Protein AF-A0A5K0VNS0-F1 (afdb_monomer_lite)

Structure (mmCIF, N/CA/C/O backbone):
data_AF-A0A5K0VNS0-F1
#
_entry.id   AF-A0A5K0VNS0-F1
#
loop_
_atom_site.group_PDB
_atom_site.id
_atom_site.type_symbol
_atom_site.label_atom_id
_atom_site.label_alt_id
_atom_site.label_comp_id
_atom_site.label_asym_id
_atom_site.label_entity_id
_atom_site.label_seq_id
_atom_site.pdbx_PDB_ins_code
_atom_site.Cartn_x
_atom_site.Cartn_y
_atom_site.Cartn_z
_atom_site.occupancy
_atom_site.B_iso_or_equiv
_atom_site.auth_seq_id
_atom_site.auth_comp_id
_atom_site.auth_asym_id
_atom_site.auth_atom_id
_atom_site.pdbx_PDB_model_num
ATOM 1 N N . PHE A 1 1 ? -32.051 -5.906 -0.236 1.00 75.56 1 PHE A N 1
ATOM 2 C CA . PHE A 1 1 ? -31.065 -6.601 0.617 1.00 75.56 1 PHE A CA 1
ATOM 3 C C . PHE A 1 1 ? -31.598 -6.689 2.040 1.00 75.56 1 PHE A C 1
ATOM 5 O O . PHE A 1 1 ? -31.999 -5.667 2.578 1.00 75.56 1 PHE A O 1
ATOM 12 N N . LEU A 1 2 ? -31.642 -7.889 2.627 1.00 84.56 2 LEU A N 1
ATOM 13 C CA . LEU A 1 2 ? -31.989 -8.107 4.037 1.00 84.56 2 LEU A CA 1
ATOM 14 C C . LEU A 1 2 ? -30.769 -8.693 4.747 1.00 84.56 2 LEU A C 1
ATOM 16 O O . L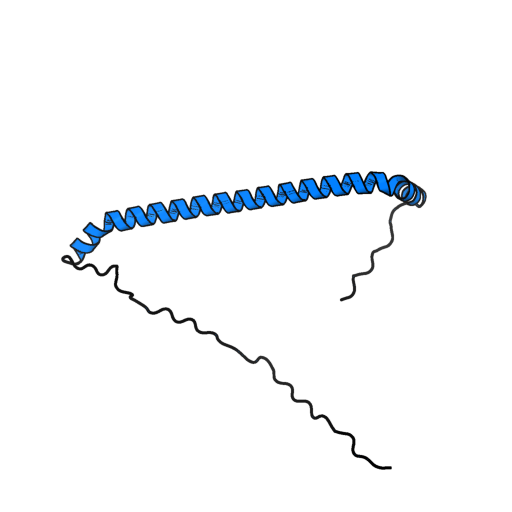EU A 1 2 ? -30.196 -9.678 4.279 1.00 84.56 2 LEU A O 1
ATOM 20 N N . TRP A 1 3 ? -30.362 -8.084 5.861 1.00 90.19 3 TRP A N 1
ATOM 21 C CA . TRP A 1 3 ? -29.306 -8.641 6.700 1.00 90.19 3 TRP A CA 1
ATOM 22 C C . TRP A 1 3 ? -29.769 -9.961 7.309 1.00 90.19 3 TRP A C 1
ATOM 24 O O . TRP A 1 3 ? -30.931 -10.114 7.690 1.00 90.19 3 TRP A O 1
ATOM 34 N N . ARG A 1 4 ? -28.844 -10.917 7.422 1.00 92.31 4 ARG A N 1
ATOM 35 C CA . ARG A 1 4 ? -29.124 -12.174 8.116 1.00 92.31 4 ARG A CA 1
ATOM 36 C C . ARG A 1 4 ? -29.447 -11.884 9.592 1.00 92.31 4 ARG A C 1
ATOM 38 O O . ARG A 1 4 ? -28.756 -11.061 10.198 1.00 92.31 4 ARG A O 1
ATOM 45 N N . PRO A 1 5 ? -30.467 -12.538 10.179 1.00 92.19 5 PRO A N 1
ATOM 46 C CA . PRO A 1 5 ? -30.812 -12.339 11.582 1.00 92.19 5 PRO A CA 1
ATOM 47 C C . PRO A 1 5 ? -29.648 -12.768 12.481 1.00 92.19 5 PRO A C 1
ATOM 49 O O . PRO A 1 5 ? -29.010 -13.795 12.235 1.00 92.19 5 PRO A O 1
ATOM 52 N N . ARG A 1 6 ? -29.357 -11.973 13.519 1.00 89.88 6 ARG A N 1
ATOM 53 C CA . ARG A 1 6 ? -28.300 -12.313 14.478 1.00 89.88 6 ARG A CA 1
ATOM 54 C C . ARG A 1 6 ? -28.780 -13.439 15.403 1.00 89.88 6 ARG A C 1
ATOM 56 O O . ARG A 1 6 ? -29.915 -13.369 15.875 1.00 89.88 6 ARG A O 1
ATOM 63 N N . PRO A 1 7 ? -27.939 -14.448 15.681 1.00 91.25 7 PRO A N 1
ATOM 64 C CA . PRO A 1 7 ? -28.256 -15.477 16.662 1.00 91.25 7 PRO A CA 1
ATOM 65 C C . PRO A 1 7 ? -28.395 -14.882 18.075 1.00 91.25 7 PRO A C 1
ATOM 67 O O . PRO A 1 7 ? -27.858 -13.801 18.341 1.00 91.25 7 PRO A O 1
ATOM 70 N N . PRO A 1 8 ? -29.112 -15.573 18.981 1.00 88.56 8 PRO A N 1
ATOM 71 C CA . PRO A 1 8 ? -29.289 -15.119 20.352 1.00 88.56 8 PRO A CA 1
ATOM 72 C C . PRO A 1 8 ? -27.953 -15.015 21.093 1.00 88.56 8 PRO A C 1
ATOM 74 O O . PRO A 1 8 ? -27.020 -15.788 20.862 1.00 88.56 8 PRO A O 1
ATOM 77 N N . SER A 1 9 ? -27.890 -14.034 21.990 1.00 85.50 9 SER A N 1
ATOM 78 C CA . SER A 1 9 ? -26.761 -13.800 22.884 1.00 85.50 9 SER A CA 1
ATOM 79 C C . SER A 1 9 ? -26.507 -15.027 23.766 1.00 85.50 9 SER A C 1
ATOM 81 O O . SER A 1 9 ? -27.435 -15.625 24.307 1.00 85.50 9 SER A O 1
ATOM 83 N N . LEU A 1 10 ? -25.233 -15.399 23.905 1.00 90.38 10 LEU A N 1
ATOM 84 C CA . LEU A 1 10 ? -24.782 -16.420 24.856 1.00 90.38 10 LEU A CA 1
ATOM 85 C C . LEU A 1 10 ? -24.450 -15.819 26.232 1.00 90.38 10 LEU A C 1
ATOM 87 O O . LEU A 1 10 ? -23.997 -16.540 27.121 1.00 90.38 10 LEU A O 1
ATOM 91 N N . LEU A 1 11 ? -24.595 -14.501 26.398 1.00 88.81 11 LEU A N 1
ATOM 92 C CA . LEU A 1 11 ? -24.203 -13.820 27.623 1.00 88.81 11 LEU A CA 1
ATOM 93 C C . LEU A 1 11 ? -25.277 -14.004 28.702 1.00 88.81 11 LEU A C 1
ATOM 95 O O . LEU A 1 11 ? -26.469 -13.900 28.417 1.00 88.81 11 LEU A O 1
ATOM 99 N N . PRO A 1 12 ? -24.874 -14.244 29.960 1.00 91.44 12 PRO A N 1
ATOM 100 C CA . PRO A 1 12 ? -25.808 -14.191 31.071 1.00 91.44 12 PRO A CA 1
ATOM 101 C C . PRO A 1 12 ? -26.322 -12.750 31.263 1.00 91.44 12 PRO A C 1
ATOM 103 O O . PRO A 1 12 ? -25.571 -11.798 31.025 1.00 91.44 12 PRO A O 1
ATOM 106 N N . PRO A 1 13 ? -27.562 -12.569 31.752 1.00 87.50 13 PRO A N 1
ATOM 107 C CA . PRO A 1 13 ? -28.216 -11.257 31.837 1.00 87.50 13 PRO A CA 1
ATOM 108 C C . PRO A 1 13 ? -27.424 -10.246 32.679 1.00 87.50 13 PRO A C 1
ATOM 110 O O . PRO A 1 13 ? -27.337 -9.071 32.335 1.00 87.50 13 PRO A O 1
ATOM 113 N N . GLU A 1 14 ? -26.741 -10.710 33.727 1.00 88.38 14 GLU A N 1
ATOM 114 C CA . GLU A 1 14 ? -25.876 -9.873 34.569 1.00 88.38 14 GLU A CA 1
ATOM 115 C C . GLU A 1 14 ? -24.738 -9.211 33.776 1.00 88.38 14 GLU A C 1
ATOM 117 O O . GLU A 1 14 ? -24.370 -8.059 34.026 1.00 88.38 14 GLU A O 1
ATOM 122 N N . LYS A 1 15 ? -24.181 -9.933 32.794 1.00 86.75 15 LYS A N 1
ATOM 123 C CA . LYS A 1 15 ? -23.106 -9.433 31.931 1.00 86.75 15 LYS A CA 1
ATOM 124 C C . LYS A 1 15 ? -23.632 -8.464 30.887 1.00 86.75 15 LYS A C 1
ATOM 126 O O . LYS A 1 15 ? -22.959 -7.480 30.598 1.00 86.75 15 LYS A O 1
ATOM 131 N N . GLU A 1 16 ? -24.833 -8.692 30.370 1.00 87.00 16 GLU A N 1
ATOM 132 C CA . GLU A 1 16 ? -25.488 -7.745 29.465 1.00 87.00 16 GLU A CA 1
ATOM 133 C C . GLU A 1 16 ? -25.754 -6.403 30.160 1.00 87.00 16 GLU A C 1
ATOM 135 O O . GLU A 1 16 ? -25.436 -5.349 29.610 1.00 87.00 16 GLU A O 1
ATOM 140 N N . GLU A 1 17 ? -26.228 -6.424 31.408 1.00 87.88 17 GLU A N 1
ATOM 141 C CA . GLU A 1 17 ? -26.433 -5.213 32.211 1.00 87.88 17 GLU A CA 1
ATOM 142 C C . GLU A 1 17 ? -25.120 -4.505 32.581 1.00 87.88 17 GLU A C 1
ATOM 144 O O . GLU A 1 17 ? -25.057 -3.273 32.639 1.00 87.88 17 GLU A O 1
ATOM 149 N N . GLU A 1 18 ? -24.051 -5.256 32.860 1.00 88.62 18 GLU A N 1
ATOM 150 C CA . GLU A 1 18 ? -22.712 -4.702 33.095 1.00 88.62 18 GLU A CA 1
ATOM 151 C C . GLU A 1 18 ? -22.168 -3.999 31.839 1.00 88.62 18 GLU A C 1
ATOM 153 O O . GLU A 1 18 ? -21.671 -2.870 31.921 1.00 88.62 18 GLU A O 1
ATOM 158 N N . ILE A 1 19 ? -22.315 -4.631 30.670 1.00 87.69 19 ILE A N 1
ATOM 159 C CA . ILE A 1 19 ? -21.904 -4.074 29.376 1.00 87.69 19 ILE A CA 1
ATOM 160 C C . ILE A 1 19 ? -22.735 -2.835 29.041 1.00 87.69 19 ILE A C 1
ATOM 162 O O . ILE A 1 19 ? -22.164 -1.815 28.656 1.00 87.69 19 ILE A O 1
ATOM 166 N N . ALA A 1 20 ? -24.053 -2.872 29.248 1.00 87.81 20 ALA A N 1
ATOM 167 C CA . ALA A 1 20 ? -24.935 -1.733 29.006 1.00 87.81 20 ALA A CA 1
ATOM 16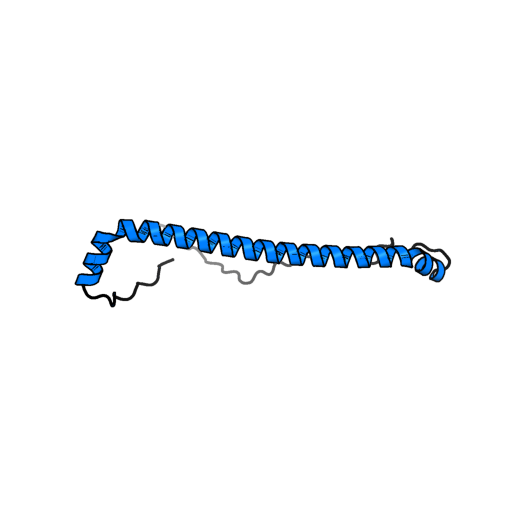8 C C . ALA A 1 20 ? -24.563 -0.522 29.878 1.00 87.81 20 ALA A C 1
ATOM 170 O O . ALA A 1 20 ? -24.497 0.606 29.385 1.00 87.81 20 ALA A O 1
ATOM 171 N N . ARG A 1 21 ? -24.243 -0.749 31.161 1.00 90.56 21 ARG A N 1
ATOM 172 C CA . ARG A 1 21 ? -23.815 0.313 32.090 1.00 90.56 21 ARG A CA 1
ATOM 173 C C . ARG A 1 21 ? -22.471 0.932 31.708 1.00 90.56 21 ARG A C 1
ATOM 175 O O . ARG A 1 21 ? -22.298 2.143 31.825 1.00 90.56 21 ARG A O 1
ATOM 182 N N . ASN A 1 22 ? -21.533 0.122 31.221 1.00 88.88 22 ASN A N 1
ATOM 183 C CA . ASN A 1 22 ? -20.177 0.556 30.878 1.00 88.88 22 ASN A CA 1
ATOM 184 C C . ASN A 1 22 ? -19.969 0.829 29.378 1.00 88.88 22 ASN A C 1
ATOM 186 O O . ASN A 1 22 ? -18.841 1.091 28.951 1.00 88.88 22 ASN A O 1
ATOM 190 N N . LEU A 1 23 ? -21.038 0.831 28.575 1.00 90.31 23 LEU A N 1
ATOM 191 C CA . LEU A 1 23 ? -20.971 0.875 27.112 1.00 90.31 23 LEU A CA 1
ATOM 192 C C . LEU A 1 23 ? -20.154 2.061 26.588 1.00 90.31 23 LEU A C 1
ATOM 194 O O . LEU A 1 23 ? -19.343 1.903 25.684 1.00 90.31 23 LEU A O 1
ATOM 198 N N . LYS A 1 24 ? -20.290 3.243 27.203 1.00 88.56 24 LYS A N 1
ATOM 199 C CA . LYS A 1 24 ? -19.540 4.451 26.807 1.00 88.56 24 LYS A CA 1
ATOM 200 C C . LYS A 1 24 ? -18.025 4.307 26.981 1.00 88.56 24 LYS A C 1
ATOM 202 O O . LYS A 1 24 ? -17.269 4.911 26.226 1.00 88.56 24 LYS A O 1
ATOM 207 N N . LYS A 1 25 ? -17.579 3.533 27.975 1.00 89.62 25 LYS A N 1
ATOM 208 C CA . LYS A 1 25 ? -16.156 3.269 28.225 1.00 89.62 25 LYS A CA 1
ATOM 209 C C . LYS A 1 25 ? -15.607 2.284 27.196 1.00 89.62 25 LYS A C 1
ATOM 211 O O . LYS A 1 25 ? -14.531 2.515 26.657 1.00 89.62 25 LYS A O 1
ATOM 216 N N . TYR A 1 26 ? -16.359 1.221 26.916 1.00 89.62 26 TYR A N 1
ATOM 217 C CA . TYR A 1 26 ? -15.980 0.218 25.924 1.00 89.62 26 TYR A CA 1
ATOM 218 C C . TYR A 1 26 ? -16.002 0.776 24.502 1.00 89.62 26 TYR A C 1
ATOM 220 O O . TYR A 1 26 ? -15.040 0.576 23.777 1.00 89.62 26 TYR A O 1
ATOM 228 N N . SER A 1 27 ? -17.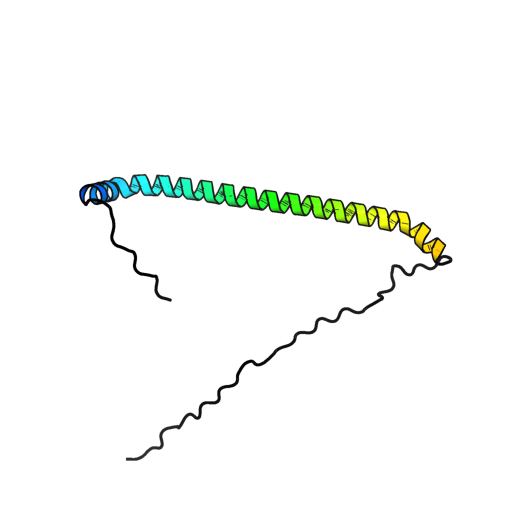029 1.552 24.146 1.00 90.69 27 SER A N 1
ATOM 229 C CA . SER A 1 27 ? -17.160 2.187 22.830 1.00 90.69 27 SER A CA 1
ATOM 230 C C . SER A 1 27 ? -15.922 3.002 22.479 1.00 90.69 27 SER A C 1
ATOM 232 O O . SER A 1 27 ? -15.300 2.738 21.464 1.00 90.69 27 SER A O 1
ATOM 234 N N . LYS A 1 28 ? -15.503 3.930 23.351 1.00 92.06 28 LYS A N 1
ATOM 235 C CA . LYS A 1 28 ? -14.324 4.768 23.081 1.00 92.06 28 LYS A CA 1
ATOM 236 C C . LYS A 1 28 ? -13.027 3.970 22.994 1.00 92.06 28 LYS A C 1
ATOM 238 O O . LYS A 1 28 ? -12.150 4.332 22.224 1.00 92.06 28 LYS A O 1
ATOM 243 N N . LYS A 1 29 ? -12.890 2.925 23.816 1.00 93.69 29 LYS A N 1
ATOM 244 C CA . LYS A 1 29 ? -11.700 2.073 23.814 1.00 93.69 29 LYS A CA 1
ATOM 245 C C . LYS A 1 29 ? -11.589 1.306 22.495 1.00 93.69 29 LYS A C 1
ATOM 247 O O . LYS A 1 29 ? -10.554 1.380 21.850 1.00 93.69 29 LYS A O 1
ATOM 252 N N . TYR A 1 30 ? -12.649 0.598 22.112 1.00 93.44 30 TYR A N 1
ATOM 253 C CA . TYR A 1 30 ? -12.635 -0.235 20.913 1.00 93.44 30 TYR A CA 1
ATOM 254 C C . TYR A 1 30 ? -12.630 0.589 19.631 1.00 93.44 30 TYR A C 1
ATOM 256 O O . TYR A 1 30 ? -11.970 0.208 18.684 1.00 93.44 30 TYR A O 1
ATOM 264 N N . GLU A 1 31 ? -13.281 1.751 19.613 1.00 93.69 31 GLU A N 1
ATOM 265 C CA . GLU A 1 31 ? -13.238 2.642 18.451 1.00 93.69 31 GLU A CA 1
ATOM 266 C C . GLU A 1 31 ? -11.829 3.204 18.209 1.00 93.69 31 GLU A C 1
ATOM 268 O O . GLU A 1 31 ? -11.406 3.298 17.062 1.00 93.69 31 GLU A O 1
ATOM 273 N N . ALA A 1 32 ? -11.077 3.514 19.272 1.00 93.19 32 ALA A N 1
ATOM 274 C CA . ALA A 1 32 ? -9.673 3.901 19.149 1.00 93.19 32 ALA A CA 1
ATOM 275 C C . ALA A 1 32 ? -8.792 2.724 18.692 1.00 93.19 32 ALA A C 1
ATOM 277 O O . ALA A 1 32 ? -8.015 2.880 17.757 1.00 93.19 32 ALA A O 1
ATOM 278 N N . GLU A 1 33 ? -8.953 1.538 19.294 1.00 93.44 33 GLU A N 1
ATOM 279 C CA . GLU A 1 33 ? -8.213 0.331 18.888 1.00 93.44 33 GLU A CA 1
ATOM 280 C C . GLU A 1 33 ? -8.491 -0.043 17.420 1.00 93.44 33 GLU A C 1
ATOM 282 O O . GLU A 1 33 ? -7.557 -0.334 16.675 1.00 93.44 33 GLU A O 1
ATOM 287 N N . ASP A 1 34 ? -9.748 0.024 16.974 1.00 94.75 34 ASP A N 1
ATOM 288 C CA . ASP A 1 34 ? -10.139 -0.256 15.589 1.00 94.75 34 ASP A CA 1
ATOM 289 C C . ASP A 1 34 ? -9.554 0.776 14.614 1.00 94.75 34 ASP A C 1
ATOM 291 O O . ASP A 1 34 ? -9.081 0.408 13.535 1.00 94.75 34 ASP A O 1
ATOM 295 N N . GLN A 1 35 ? -9.555 2.063 14.983 1.00 93.56 35 GLN A N 1
ATOM 296 C CA . GLN A 1 35 ? -8.928 3.114 14.177 1.00 93.56 35 GLN A CA 1
ATOM 297 C C . GLN A 1 35 ? -7.421 2.890 14.046 1.00 93.56 35 GLN A C 1
ATOM 299 O O . GLN A 1 35 ? -6.905 2.916 12.929 1.00 93.56 35 GLN A O 1
ATOM 304 N N . ASP A 1 36 ? -6.733 2.607 15.151 1.00 93.00 36 ASP A N 1
ATOM 305 C CA . ASP A 1 36 ? -5.291 2.360 15.163 1.00 93.00 36 ASP A CA 1
ATOM 306 C C . ASP A 1 36 ? -4.931 1.133 14.310 1.00 93.00 36 ASP A C 1
ATOM 308 O O . ASP A 1 36 ? -4.020 1.189 13.481 1.00 93.00 36 ASP A O 1
ATOM 312 N N . VAL A 1 37 ? -5.685 0.036 14.447 1.00 92.25 37 VAL A N 1
ATOM 313 C CA . VAL A 1 37 ? -5.490 -1.185 13.651 1.00 92.25 37 VAL A CA 1
ATOM 314 C C . VAL A 1 37 ? -5.750 -0.924 12.168 1.00 92.25 37 VAL A C 1
ATOM 316 O O . VAL A 1 37 ? -4.964 -1.353 11.322 1.00 92.25 37 VAL A O 1
ATOM 319 N N . SER A 1 38 ? -6.818 -0.196 11.833 1.00 91.38 38 SER A N 1
ATOM 320 C CA . SER A 1 38 ? -7.136 0.150 10.445 1.00 91.38 38 SER A CA 1
ATOM 321 C C . SER A 1 38 ? -6.060 1.030 9.809 1.00 91.38 38 SER A C 1
ATOM 323 O O . SER A 1 38 ? -5.732 0.835 8.635 1.00 91.38 38 SER A O 1
ATOM 325 N N . LEU A 1 39 ? -5.526 2.003 10.550 1.00 90.75 39 LEU A N 1
ATOM 326 C CA . LEU A 1 39 ? -4.448 2.869 10.076 1.00 90.75 39 LEU A CA 1
ATOM 327 C C . LEU A 1 39 ? -3.172 2.059 9.849 1.00 90.75 39 LEU A C 1
ATOM 329 O O . LEU A 1 39 ? -2.604 2.131 8.761 1.00 90.75 39 LEU A O 1
ATOM 333 N N . LEU A 1 40 ? -2.790 1.217 10.810 1.00 90.50 40 LEU A N 1
ATOM 334 C CA . LEU A 1 40 ? -1.603 0.370 10.720 1.00 90.50 40 LEU A CA 1
ATOM 335 C C . LEU A 1 40 ? -1.669 -0.601 9.529 1.00 90.50 40 LEU A C 1
ATOM 337 O O . LEU A 1 40 ? -0.704 -0.722 8.777 1.00 90.50 40 LEU A O 1
ATOM 341 N N . LEU A 1 41 ? -2.812 -1.262 9.320 1.00 87.50 41 LEU A N 1
ATOM 342 C CA . LEU A 1 41 ? -3.034 -2.144 8.166 1.00 87.50 41 LEU A CA 1
ATOM 343 C C . LEU A 1 41 ? -2.920 -1.374 6.846 1.00 87.50 41 LEU A C 1
ATOM 345 O O . LEU A 1 41 ? -2.216 -1.799 5.930 1.00 87.50 41 LEU A O 1
ATOM 349 N N . SER A 1 42 ? -3.565 -0.208 6.766 1.00 88.88 42 SER A N 1
ATOM 350 C CA . SER A 1 42 ? -3.498 0.653 5.585 1.00 88.88 42 SER A CA 1
ATOM 351 C C . SER A 1 42 ? -2.069 1.118 5.293 1.00 88.88 42 SER A C 1
ATOM 353 O O . SER A 1 42 ? -1.668 1.180 4.130 1.00 88.88 42 SER A O 1
ATOM 355 N N . GLU A 1 43 ? -1.305 1.489 6.317 1.00 91.12 43 GLU A N 1
ATOM 356 C CA . GLU A 1 43 ? 0.085 1.923 6.176 1.00 91.12 43 GLU A CA 1
ATOM 357 C C . GLU A 1 43 ? 0.985 0.785 5.703 1.00 91.12 43 GLU A C 1
ATOM 359 O O . GLU A 1 43 ? 1.695 0.960 4.714 1.00 91.12 43 GLU A O 1
ATOM 364 N N . GLN A 1 44 ? 0.885 -0.399 6.311 1.00 92.06 44 GLN A N 1
ATOM 365 C CA . GLN A 1 44 ? 1.655 -1.572 5.893 1.00 92.06 44 GLN A CA 1
ATOM 366 C C . GLN A 1 44 ? 1.361 -1.969 4.442 1.00 92.06 44 GLN A C 1
ATOM 368 O O . GLN A 1 44 ? 2.279 -2.260 3.677 1.00 92.06 44 GLN A O 1
ATOM 373 N N . ASP A 1 45 ? 0.094 -1.955 4.029 1.00 91.62 45 ASP A N 1
ATOM 374 C CA . ASP A 1 45 ? -0.281 -2.294 2.654 1.00 91.62 45 ASP A CA 1
ATOM 375 C C . ASP A 1 45 ? 0.125 -1.211 1.648 1.00 91.62 45 ASP A C 1
ATOM 377 O O . ASP A 1 45 ? 0.437 -1.506 0.490 1.00 91.62 45 ASP A O 1
ATOM 381 N N . ARG A 1 46 ? 0.131 0.063 2.052 1.00 92.00 46 ARG A N 1
ATOM 382 C CA . ARG A 1 46 ? 0.702 1.145 1.236 1.00 92.00 46 ARG A CA 1
ATOM 383 C C . ARG A 1 46 ? 2.206 0.989 1.089 1.00 92.00 46 ARG A C 1
ATOM 385 O O . ARG A 1 46 ? 2.705 1.118 -0.022 1.00 92.00 46 ARG A O 1
ATOM 392 N N . GLU A 1 47 ? 2.910 0.684 2.170 1.00 94.00 47 GLU A N 1
ATOM 393 C CA . GLU A 1 47 ? 4.356 0.508 2.146 1.00 94.00 47 GLU A CA 1
ATOM 394 C C . GLU A 1 47 ? 4.762 -0.693 1.290 1.00 94.00 47 GLU A C 1
ATOM 396 O O . GLU A 1 47 ? 5.624 -0.551 0.428 1.00 94.00 47 GLU A O 1
ATOM 401 N N . LYS A 1 48 ? 4.076 -1.836 1.421 1.00 94.75 48 LYS A N 1
ATOM 402 C CA . LYS A 1 48 ? 4.290 -3.001 0.546 1.00 94.75 48 LYS A CA 1
ATOM 403 C C . LYS A 1 48 ? 4.089 -2.661 -0.929 1.00 94.75 48 LYS A C 1
ATOM 405 O O . LYS A 1 48 ? 4.910 -3.041 -1.756 1.00 94.75 48 LYS A O 1
ATOM 410 N N . ARG A 1 49 ? 3.014 -1.935 -1.263 1.00 94.31 49 ARG A N 1
ATOM 411 C CA . ARG A 1 49 ? 2.759 -1.498 -2.646 1.00 94.31 49 ARG A CA 1
ATOM 412 C C . ARG A 1 49 ? 3.830 -0.541 -3.152 1.00 94.31 49 ARG A C 1
ATOM 414 O O . ARG A 1 49 ? 4.257 -0.686 -4.289 1.00 94.31 49 ARG A O 1
ATOM 421 N N . ARG A 1 50 ? 4.280 0.393 -2.311 1.00 95.31 50 ARG A N 1
ATOM 422 C CA . ARG A 1 50 ? 5.368 1.317 -2.642 1.00 95.31 50 ARG A CA 1
ATOM 423 C C . ARG A 1 50 ? 6.664 0.561 -2.929 1.00 95.31 50 ARG A C 1
ATOM 425 O O . ARG A 1 50 ? 7.272 0.815 -3.954 1.00 95.31 50 ARG A O 1
ATOM 432 N N . LEU A 1 51 ? 7.049 -0.383 -2.070 1.00 95.94 51 LEU A N 1
ATOM 433 C CA . LEU A 1 51 ? 8.262 -1.185 -2.260 1.00 95.94 51 LEU A CA 1
ATOM 434 C C . LEU A 1 51 ? 8.203 -2.013 -3.545 1.00 95.94 51 LEU A C 1
ATOM 436 O O . LEU A 1 51 ? 9.163 -2.017 -4.304 1.00 95.94 51 LEU A O 1
ATOM 440 N N . LEU A 1 52 ? 7.065 -2.659 -3.818 1.00 96.56 52 LEU A N 1
ATOM 441 C CA . LEU A 1 52 ? 6.870 -3.420 -5.053 1.00 96.56 52 LEU A CA 1
ATOM 442 C C . LEU A 1 52 ? 6.970 -2.522 -6.294 1.00 96.56 52 LEU A C 1
ATOM 444 O O . LEU A 1 52 ? 7.552 -2.916 -7.300 1.00 96.56 52 LEU A O 1
ATOM 448 N N . GLN A 1 53 ? 6.409 -1.313 -6.219 1.00 95.88 53 GLN A N 1
ATOM 449 C CA . GLN A 1 53 ? 6.497 -0.337 -7.298 1.00 95.88 53 GLN A CA 1
ATOM 450 C C . GLN A 1 53 ? 7.935 0.162 -7.496 1.00 95.88 53 GLN A C 1
ATOM 452 O O . GLN A 1 53 ? 8.403 0.199 -8.625 1.00 95.88 53 GLN A O 1
ATOM 457 N N . GLU A 1 54 ? 8.653 0.487 -6.420 1.00 96.81 54 GLU A N 1
ATOM 458 C CA . GLU A 1 54 ? 10.058 0.915 -6.475 1.00 96.81 54 GLU A CA 1
ATOM 459 C C . GLU A 1 54 ? 10.968 -0.188 -7.049 1.00 96.81 54 GLU A C 1
ATOM 461 O O . GLU A 1 54 ? 11.846 0.098 -7.863 1.00 96.81 54 GLU A O 1
ATOM 466 N N . GLU A 1 55 ? 10.744 -1.450 -6.670 1.00 96.88 55 GLU A N 1
ATOM 467 C CA . GLU A 1 55 ? 11.463 -2.609 -7.213 1.00 96.88 55 GLU A CA 1
ATOM 468 C C . GLU A 1 55 ? 11.187 -2.792 -8.710 1.00 96.88 55 GLU A C 1
ATOM 470 O O . GLU A 1 55 ? 12.122 -2.945 -9.500 1.00 96.88 55 GLU A O 1
ATOM 475 N N . TRP A 1 56 ? 9.916 -2.720 -9.112 1.00 96.50 56 TRP A N 1
ATOM 476 C CA . TRP A 1 56 ? 9.520 -2.793 -10.514 1.00 96.50 56 TRP A CA 1
ATOM 477 C C . TRP A 1 56 ? 10.128 -1.657 -11.340 1.00 96.50 56 TRP A C 1
ATOM 479 O O . TRP A 1 56 ? 10.723 -1.906 -12.387 1.00 96.50 56 TRP A O 1
ATOM 489 N N . ASP A 1 57 ? 10.032 -0.418 -10.859 1.00 96.19 57 ASP A N 1
ATOM 490 C CA . ASP A 1 57 ? 10.577 0.755 -11.541 1.00 96.19 57 ASP A CA 1
ATOM 491 C C . ASP A 1 57 ? 12.106 0.659 -11.670 1.00 96.19 57 ASP A C 1
ATOM 493 O O . ASP A 1 57 ? 12.665 0.997 -12.717 1.00 96.19 57 ASP A O 1
ATOM 497 N N . GLY A 1 58 ? 12.786 0.144 -10.639 1.00 96.69 58 GLY A N 1
ATOM 498 C CA . GLY A 1 58 ? 14.217 -0.151 -10.671 1.00 96.69 58 GLY A CA 1
ATOM 499 C C . GLY A 1 58 ? 14.576 -1.203 -11.721 1.00 96.69 58 GLY A C 1
ATOM 500 O O . GLY A 1 58 ? 15.469 -0.975 -12.537 1.00 96.69 58 GLY A O 1
ATOM 501 N N . TRP A 1 59 ? 13.840 -2.314 -11.755 1.00 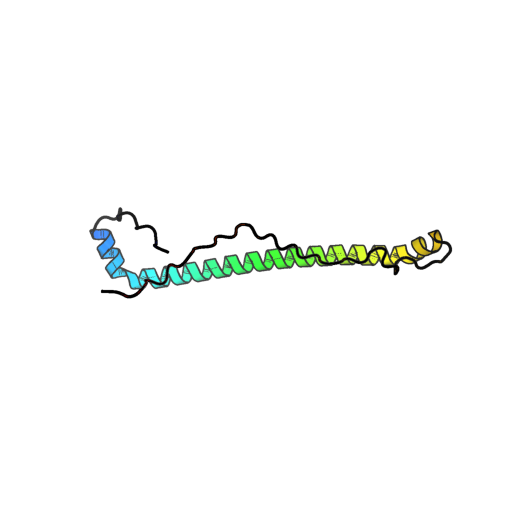96.88 59 TRP A N 1
ATOM 502 C CA . TRP A 1 59 ? 14.026 -3.382 -12.737 1.00 96.88 59 TRP A CA 1
ATOM 503 C C . TRP A 1 59 ? 13.794 -2.889 -14.172 1.00 96.88 59 TRP A C 1
ATOM 505 O O . TRP A 1 59 ? 14.632 -3.103 -15.047 1.00 96.88 59 TRP A O 1
ATOM 515 N N . VAL A 1 60 ? 12.704 -2.155 -14.415 1.00 96.06 60 VAL A N 1
ATOM 516 C CA . VAL A 1 60 ? 12.406 -1.554 -15.726 1.00 96.06 60 VAL A CA 1
ATOM 517 C C . VAL A 1 60 ? 13.506 -0.582 -16.143 1.00 96.06 60 VAL A C 1
ATOM 519 O O . VAL A 1 60 ? 13.887 -0.553 -17.314 1.00 96.06 60 VAL A O 1
ATOM 522 N N . LYS A 1 61 ? 14.024 0.222 -15.210 1.00 96.50 61 LYS A N 1
ATOM 523 C CA . LYS A 1 61 ? 15.110 1.159 -15.496 1.00 96.50 61 LYS A CA 1
ATOM 524 C C . LYS A 1 61 ? 16.389 0.431 -15.906 1.00 96.50 61 LYS A C 1
ATOM 526 O O . LYS A 1 61 ? 16.975 0.815 -16.912 1.00 96.50 61 LYS A O 1
ATOM 531 N N . GLU A 1 62 ? 16.787 -0.612 -15.179 1.00 95.88 62 GLU A N 1
ATOM 532 C CA . GLU A 1 62 ? 17.977 -1.409 -15.510 1.00 95.88 62 GLU A CA 1
ATOM 533 C C . GLU A 1 62 ? 17.855 -2.041 -16.904 1.00 95.88 62 GLU A C 1
ATOM 535 O O . GLU A 1 62 ? 18.788 -1.994 -17.704 1.00 95.88 62 GLU A O 1
ATOM 540 N N . TRP A 1 63 ? 16.680 -2.585 -17.234 1.00 94.69 63 TRP A N 1
ATOM 541 C CA . TRP A 1 63 ? 16.426 -3.136 -18.565 1.00 94.69 63 TRP A CA 1
ATOM 542 C C . TRP A 1 63 ? 16.481 -2.086 -19.667 1.00 94.69 63 TRP A C 1
ATOM 544 O O . TRP A 1 63 ? 17.052 -2.352 -20.722 1.00 94.69 63 TRP A O 1
ATOM 554 N N . LYS A 1 64 ? 15.919 -0.896 -19.433 1.00 93.25 64 LYS A N 1
ATOM 555 C CA . LYS A 1 64 ? 15.995 0.216 -20.389 1.00 93.25 64 LYS A CA 1
ATOM 556 C C . LYS A 1 64 ? 17.431 0.678 -20.609 1.00 93.25 64 LYS A C 1
ATOM 558 O O . LYS A 1 64 ? 17.808 0.919 -21.748 1.00 93.25 64 LYS A O 1
ATOM 563 N N . GLU A 1 65 ? 18.219 0.780 -19.542 1.00 94.56 65 GLU A N 1
ATOM 564 C CA . GLU A 1 65 ? 19.634 1.151 -19.618 1.00 94.56 65 GLU A CA 1
ATOM 565 C C . GLU A 1 65 ? 20.421 0.120 -20.432 1.00 94.56 65 GLU A C 1
ATOM 567 O O . GLU A 1 65 ? 21.034 0.484 -21.430 1.00 94.56 65 GLU A O 1
ATOM 572 N N . ARG A 1 66 ? 20.282 -1.174 -20.113 1.00 91.25 66 ARG A N 1
ATOM 573 C CA . ARG A 1 66 ? 20.907 -2.262 -20.882 1.00 91.25 66 ARG A CA 1
ATOM 574 C C . ARG A 1 66 ? 20.484 -2.256 -22.355 1.00 91.25 66 ARG A C 1
ATOM 576 O O . ARG A 1 66 ? 21.314 -2.427 -23.239 1.00 91.25 66 ARG A O 1
ATOM 583 N N . HIS A 1 67 ? 19.199 -2.046 -22.633 1.00 89.62 67 HIS A N 1
ATOM 584 C CA . HIS A 1 67 ? 18.674 -1.996 -23.999 1.00 89.62 67 HIS A CA 1
ATOM 585 C C . HIS A 1 67 ? 19.244 -0.818 -24.808 1.00 89.62 67 HIS A C 1
ATOM 587 O O . HIS A 1 67 ? 19.520 -0.965 -26.002 1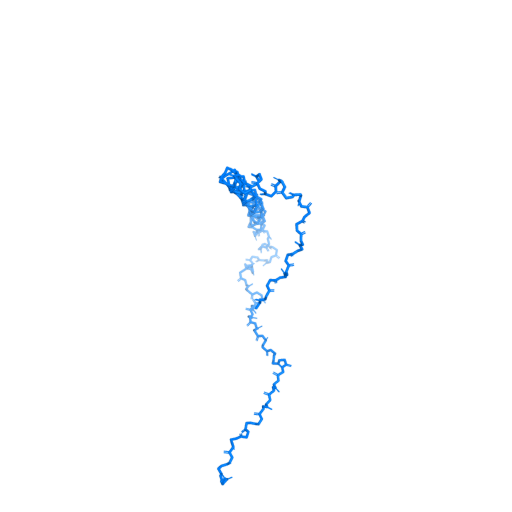.00 89.62 67 HIS A O 1
ATOM 593 N N . GLU A 1 68 ? 19.428 0.341 -24.169 1.00 89.69 68 GLU A N 1
ATOM 594 C CA . GLU A 1 68 ? 20.048 1.515 -24.791 1.00 89.69 68 GLU A CA 1
ATOM 595 C C . GLU A 1 68 ? 21.557 1.312 -24.997 1.00 89.69 68 GLU A C 1
ATOM 597 O O . GLU A 1 68 ? 22.076 1.644 -26.059 1.00 89.69 68 GLU A O 1
ATOM 602 N N . GLU A 1 69 ? 22.260 0.704 -24.038 1.00 91.31 69 GLU A N 1
ATOM 603 C CA . GLU A 1 69 ? 23.676 0.335 -24.184 1.00 91.31 69 GLU A CA 1
ATOM 604 C C . GLU A 1 69 ? 23.892 -0.630 -25.361 1.00 91.31 69 GLU A C 1
ATOM 606 O O . GLU A 1 69 ? 24.797 -0.446 -26.178 1.00 91.31 69 GLU A O 1
ATOM 611 N N . GLU A 1 70 ? 23.025 -1.635 -25.493 1.00 88.44 70 GLU A N 1
ATOM 612 C CA . GLU A 1 70 ? 23.075 -2.617 -26.578 1.00 88.44 70 GLU A CA 1
ATOM 613 C C . GLU A 1 70 ? 22.557 -2.070 -27.918 1.00 88.44 70 GLU A C 1
ATOM 615 O O . GLU A 1 70 ? 22.700 -2.734 -28.946 1.00 88.44 70 GLU A O 1
ATOM 620 N N . LYS A 1 71 ? 21.969 -0.868 -27.955 1.00 87.31 71 LYS A N 1
ATOM 621 C CA . LYS A 1 71 ? 21.388 -0.273 -29.170 1.00 87.31 71 LYS A CA 1
ATOM 622 C C . LYS A 1 71 ? 22.402 -0.147 -30.301 1.00 87.31 71 LYS A C 1
ATOM 624 O O . LYS A 1 71 ? 22.109 -0.542 -31.424 1.00 87.31 71 LYS A O 1
ATOM 629 N N . VAL A 1 72 ? 23.604 0.350 -30.001 1.00 85.31 72 VAL A N 1
ATOM 630 C CA . VAL A 1 72 ? 24.665 0.534 -31.008 1.00 85.31 72 VAL A CA 1
ATOM 631 C C . VAL A 1 72 ? 25.082 -0.812 -31.596 1.00 85.31 72 VAL A C 1
ATOM 633 O O . VAL A 1 72 ? 25.141 -0.964 -32.811 1.00 85.31 72 VAL A O 1
ATOM 636 N N . TYR A 1 73 ? 25.275 -1.819 -30.744 1.00 86.88 73 TYR A N 1
ATOM 637 C CA . TYR A 1 73 ? 25.609 -3.172 -31.183 1.00 86.88 73 TYR A CA 1
ATOM 638 C C . TYR A 1 73 ? 24.488 -3.801 -32.029 1.00 86.88 73 TYR A C 1
ATOM 640 O O . TYR A 1 73 ? 24.749 -4.416 -33.062 1.00 86.88 73 TYR A O 1
ATOM 648 N N . ARG A 1 74 ? 23.219 -3.613 -31.645 1.00 85.06 74 ARG A N 1
ATOM 649 C CA . ARG A 1 74 ? 22.065 -4.097 -32.422 1.00 85.06 74 ARG A CA 1
ATOM 650 C C . ARG A 1 74 ? 21.936 -3.399 -33.775 1.00 85.06 74 ARG A C 1
ATOM 652 O O . ARG A 1 74 ? 21.596 -4.058 -34.755 1.00 85.06 74 ARG A O 1
ATOM 659 N N . GLN A 1 75 ? 22.246 -2.107 -33.839 1.00 85.88 75 GLN A N 1
ATOM 660 C CA . GLN A 1 75 ? 22.277 -1.341 -35.081 1.00 85.88 75 GLN A CA 1
ATOM 661 C C . GLN A 1 75 ? 23.414 -1.812 -36.005 1.00 85.88 75 GLN A C 1
ATOM 663 O O . GLN A 1 75 ? 23.203 -1.970 -37.205 1.00 85.88 75 GLN A O 1
ATOM 668 N N . GLU A 1 76 ? 24.599 -2.105 -35.460 1.00 87.12 76 GLU A N 1
ATOM 669 C CA . GLU A 1 76 ? 25.721 -2.682 -36.218 1.00 87.12 76 GLU A CA 1
ATOM 670 C C . GLU A 1 76 ? 25.381 -4.058 -36.810 1.00 87.12 76 GLU A C 1
ATOM 672 O O . GLU A 1 76 ? 25.739 -4.340 -37.951 1.00 87.12 76 GLU A O 1
ATOM 677 N N . LEU A 1 77 ? 24.639 -4.898 -36.078 1.00 86.94 77 LEU A N 1
ATOM 678 C CA . LEU A 1 77 ? 24.162 -6.195 -36.576 1.00 86.94 77 LEU A CA 1
ATOM 679 C C . LEU A 1 77 ? 23.142 -6.082 -37.724 1.00 86.94 77 LEU A C 1
ATOM 681 O O . LEU A 1 77 ? 22.896 -7.078 -38.405 1.00 86.94 77 LEU A O 1
ATOM 685 N N . ARG A 1 78 ? 22.551 -4.901 -37.937 1.00 85.19 78 ARG A N 1
ATOM 686 C CA . ARG A 1 78 ? 21.607 -4.600 -39.027 1.00 85.19 78 ARG A CA 1
ATOM 687 C C . ARG A 1 78 ? 22.204 -3.635 -40.055 1.00 85.19 78 ARG A C 1
ATOM 689 O O . ARG A 1 78 ? 21.497 -2.789 -40.594 1.00 85.19 78 ARG A O 1
ATOM 696 N N . ASP A 1 79 ? 23.514 -3.713 -40.286 1.00 83.56 79 ASP A N 1
ATOM 697 C CA . ASP A 1 79 ? 24.232 -2.891 -41.272 1.00 83.56 79 ASP A CA 1
ATOM 698 C C . ASP A 1 79 ? 24.046 -1.365 -41.082 1.00 83.56 79 ASP A C 1
ATOM 700 O O . ASP A 1 79 ? 24.197 -0.581 -42.022 1.00 83.56 79 ASP A O 1
ATOM 704 N N . GLY A 1 80 ? 23.747 -0.916 -39.856 1.00 79.25 80 GLY A N 1
ATOM 705 C CA . GLY A 1 80 ? 23.543 0.494 -39.520 1.00 79.25 80 GLY A CA 1
ATOM 706 C C . GLY A 1 80 ? 22.082 0.963 -39.504 1.00 79.25 80 GLY A C 1
ATOM 707 O O . GLY A 1 80 ? 21.838 2.137 -39.215 1.00 79.25 80 GLY A O 1
ATOM 708 N N . GLU A 1 81 ? 21.109 0.093 -39.784 1.00 77.88 81 GLU A N 1
ATOM 709 C CA . GLU A 1 81 ? 19.686 0.453 -39.830 1.00 77.88 81 GLU A CA 1
ATOM 710 C C . GLU A 1 81 ? 19.042 0.517 -38.431 1.00 77.88 81 GLU A C 1
ATOM 712 O O . GLU A 1 81 ? 19.118 -0.421 -37.634 1.00 77.88 81 GLU A O 1
ATOM 717 N N . ALA A 1 82 ? 18.384 1.639 -38.125 1.00 72.00 82 ALA A N 1
ATOM 718 C CA . ALA A 1 82 ? 17.694 1.874 -36.856 1.00 72.00 82 ALA A CA 1
ATOM 719 C C . ALA A 1 82 ? 16.234 1.386 -36.921 1.00 72.00 82 ALA A C 1
ATOM 721 O O . ALA A 1 82 ? 15.310 2.180 -37.052 1.00 72.00 82 ALA A O 1
ATOM 722 N N . SER A 1 83 ? 16.036 0.069 -36.842 1.00 70.88 83 SER A N 1
ATOM 723 C CA . SER A 1 83 ? 14.707 -0.574 -36.927 1.00 70.88 83 SER A CA 1
ATOM 724 C C . SER A 1 83 ? 13.971 -0.672 -35.574 1.00 70.88 83 SER A C 1
ATOM 726 O O . SER A 1 83 ? 12.800 -1.022 -35.531 1.00 70.88 83 SER A O 1
ATOM 728 N N . ASP A 1 84 ? 14.605 -0.295 -34.456 1.00 74.06 84 ASP A N 1
ATOM 729 C CA . ASP A 1 84 ? 13.970 -0.294 -33.120 1.00 74.06 84 ASP A CA 1
ATOM 730 C C . ASP A 1 84 ? 12.759 0.666 -33.001 1.00 74.06 84 ASP A C 1
ATOM 732 O O . ASP A 1 84 ? 11.984 0.552 -32.054 1.00 74.06 84 ASP A O 1
ATOM 736 N N . GLU A 1 85 ? 12.605 1.620 -33.926 1.00 68.94 85 GLU A N 1
ATOM 737 C CA . GLU A 1 85 ? 11.494 2.587 -33.963 1.00 68.94 85 GLU A CA 1
ATOM 738 C C . GLU A 1 85 ? 10.346 2.162 -34.899 1.00 68.94 85 GLU A C 1
ATOM 740 O O . GLU A 1 85 ? 9.329 2.852 -34.969 1.00 68.94 85 GLU A O 1
ATOM 745 N N . GLU A 1 86 ? 10.475 1.040 -35.616 1.00 68.31 86 GLU A N 1
ATOM 746 C CA . GLU A 1 86 ? 9.375 0.511 -36.425 1.00 68.31 86 GLU A CA 1
ATOM 747 C C . GLU A 1 86 ? 8.322 -0.145 -35.527 1.00 68.31 86 GLU A C 1
ATOM 749 O O . GLU A 1 86 ? 8.567 -1.154 -34.864 1.00 68.31 86 GLU A O 1
ATOM 754 N N . GLU A 1 87 ? 7.112 0.415 -35.527 1.00 60.91 87 GLU A N 1
ATOM 755 C CA . GLU A 1 87 ? 5.944 -0.240 -34.942 1.00 60.91 87 GLU A CA 1
ATOM 756 C C . GLU A 1 87 ? 5.599 -1.487 -35.773 1.00 60.91 87 GLU A C 1
ATOM 758 O O . GLU A 1 87 ? 4.900 -1.420 -36.782 1.00 60.91 87 GLU A O 1
ATOM 763 N N . GLU A 1 88 ? 6.108 -2.649 -35.351 1.00 64.81 88 GLU A N 1
ATOM 764 C CA . GLU A 1 88 ? 5.869 -3.943 -36.012 1.00 64.81 88 GLU A CA 1
ATOM 765 C C . GLU A 1 88 ? 4.380 -4.355 -35.983 1.00 64.81 88 GLU A C 1
ATOM 767 O O . GLU A 1 88 ? 3.941 -5.198 -36.769 1.00 64.81 88 GLU A O 1
ATOM 772 N N . TYR A 1 89 ? 3.572 -3.752 -35.103 1.00 70.06 89 TYR A N 1
ATOM 773 C CA . TYR A 1 89 ? 2.141 -4.022 -34.993 1.00 70.06 89 TYR A CA 1
ATOM 774 C C . TYR A 1 89 ? 1.335 -2.806 -34.515 1.00 70.06 89 TYR A C 1
ATOM 776 O O . TYR A 1 89 ? 1.733 -2.088 -33.602 1.00 70.06 89 TYR A O 1
ATOM 784 N N . GLU A 1 90 ? 0.138 -2.635 -35.081 1.00 72.00 90 GLU A N 1
ATOM 785 C CA . GLU A 1 90 ? -0.878 -1.693 -34.604 1.00 72.00 90 GLU A CA 1
ATOM 786 C C . GLU A 1 90 ? -1.821 -2.429 -33.634 1.00 72.00 90 GLU A C 1
ATOM 788 O O . GLU A 1 90 ? -2.577 -3.323 -34.028 1.00 72.00 90 GLU A O 1
ATOM 793 N N . ALA A 1 91 ? -1.768 -2.092 -32.344 1.00 75.44 91 ALA A N 1
ATOM 794 C CA . ALA A 1 91 ? -2.672 -2.663 -31.349 1.00 75.44 91 ALA A CA 1
ATOM 795 C C . ALA A 1 91 ? -4.047 -1.978 -31.429 1.00 75.44 91 ALA A C 1
ATOM 797 O O . ALA A 1 91 ? -4.195 -0.818 -31.049 1.00 75.44 91 ALA A O 1
ATOM 798 N N . LYS A 1 92 ? -5.069 -2.699 -31.907 1.00 81.06 92 LYS A N 1
ATOM 799 C CA . LYS A 1 92 ? -6.456 -2.215 -31.957 1.00 81.06 92 LYS A CA 1
ATOM 800 C C . LYS A 1 92 ? -7.272 -2.798 -30.805 1.00 81.06 92 LYS A C 1
ATOM 802 O O . LYS A 1 92 ? -7.420 -4.014 -30.705 1.00 81.06 92 LYS A O 1
ATOM 807 N N . GLU A 1 93 ? -7.824 -1.933 -29.962 1.00 73.25 93 GLU A N 1
ATOM 808 C CA . GLU A 1 93 ? -8.748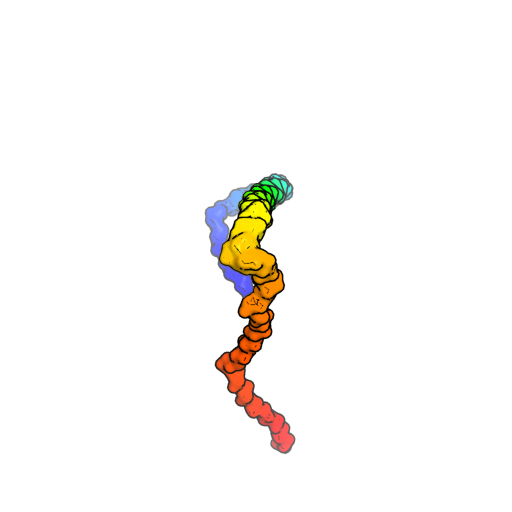 -2.323 -28.894 1.00 73.25 93 GLU A CA 1
ATOM 809 C C . GLU A 1 93 ? -10.102 -2.713 -29.521 1.00 73.25 93 GLU A C 1
ATOM 811 O O . GLU A 1 93 ? -10.690 -1.942 -30.285 1.00 73.25 93 GLU A O 1
ATOM 816 N N . VAL A 1 94 ? -10.559 -3.948 -29.285 1.00 80.94 94 VAL A N 1
ATOM 817 C CA . VAL A 1 94 ? -11.823 -4.481 -29.822 1.00 80.94 94 VAL A CA 1
ATOM 818 C C . VAL A 1 94 ? -12.735 -4.827 -28.653 1.00 80.94 94 VAL A C 1
ATOM 820 O O . VAL A 1 94 ? -12.519 -5.822 -27.963 1.00 80.94 94 VAL A O 1
ATOM 823 N N . GLU A 1 95 ? -13.761 -4.008 -28.441 1.00 77.94 95 GLU A N 1
ATOM 824 C CA . GLU A 1 95 ? -14.841 -4.290 -27.496 1.00 77.94 95 GLU A CA 1
ATOM 825 C C . GLU A 1 95 ? -15.853 -5.239 -28.157 1.00 77.94 95 GLU A C 1
ATOM 827 O O . GLU A 1 95 ? -16.352 -4.972 -29.252 1.00 77.94 95 GLU A O 1
ATOM 832 N N . VAL A 1 96 ? -16.128 -6.378 -27.515 1.00 82.50 96 VAL A N 1
ATOM 833 C CA . VAL A 1 96 ? -17.120 -7.361 -27.975 1.00 82.50 96 VAL A CA 1
ATOM 834 C C . VAL A 1 96 ? -18.281 -7.356 -26.989 1.00 82.50 96 VAL A C 1
ATOM 836 O O . VAL A 1 96 ? -18.141 -7.817 -25.859 1.00 82.50 96 VAL A O 1
ATOM 839 N N . GLU A 1 97 ? -19.427 -6.834 -27.419 1.00 78.19 97 GLU A N 1
ATOM 840 C CA . GLU A 1 97 ? -20.681 -6.903 -26.667 1.00 78.19 97 GLU A CA 1
ATOM 841 C C . GLU A 1 97 ? -21.483 -8.134 -27.117 1.00 78.19 97 GLU A C 1
ATOM 843 O O . GLU A 1 97 ? -21.849 -8.258 -28.287 1.00 78.19 97 GLU A O 1
ATOM 848 N N . GLU A 1 98 ? -21.760 -9.057 -26.192 1.00 78.38 98 GLU A N 1
ATOM 849 C CA . GLU A 1 98 ? -22.586 -10.245 -26.430 1.00 78.38 98 GLU A CA 1
ATOM 850 C C . GLU A 1 98 ? -23.918 -10.100 -25.676 1.00 78.38 98 GLU A C 1
ATOM 852 O O . GLU A 1 98 ? -23.949 -9.938 -24.454 1.00 78.38 98 GLU A O 1
ATOM 857 N N . ILE A 1 99 ? -25.037 -10.125 -26.405 1.00 79.69 99 ILE A N 1
ATOM 858 C CA . ILE A 1 99 ? -26.379 -10.048 -25.815 1.00 79.69 99 ILE A CA 1
ATOM 859 C C . ILE A 1 99 ? -26.753 -11.450 -25.321 1.00 79.69 99 ILE A C 1
ATOM 861 O O . ILE A 1 99 ? -27.025 -12.338 -26.126 1.00 79.69 99 ILE A O 1
ATOM 865 N N . LEU A 1 100 ? -26.744 -11.646 -23.999 1.00 80.31 100 LEU A N 1
ATOM 866 C CA . LEU A 1 100 ? -26.941 -12.960 -23.371 1.00 80.31 100 LEU A CA 1
ATOM 867 C C . LEU A 1 100 ? -28.381 -13.486 -23.458 1.00 80.31 100 LEU A C 1
ATOM 869 O O . LEU A 1 100 ? -28.571 -14.698 -23.522 1.00 80.31 100 LEU A O 1
ATOM 873 N N . ASP A 1 101 ? -29.384 -12.606 -23.422 1.00 78.44 101 ASP A N 1
ATOM 874 C CA . ASP A 1 101 ? -30.794 -12.999 -23.476 1.00 78.44 101 ASP A CA 1
ATOM 875 C C . ASP A 1 101 ? -31.683 -11.806 -23.858 1.00 78.44 101 ASP A C 1
ATOM 877 O O . ASP A 1 101 ? -31.404 -10.667 -23.472 1.00 78.44 101 ASP A O 1
ATOM 881 N N . VAL A 1 102 ? -32.753 -12.065 -24.611 1.00 80.25 102 VAL A N 1
ATOM 882 C CA . VAL A 1 102 ? -33.762 -11.064 -24.990 1.00 80.25 102 VAL A CA 1
ATOM 883 C C . VAL A 1 102 ? -35.132 -11.626 -24.650 1.00 80.25 102 VAL A C 1
ATOM 885 O O . VAL A 1 102 ? -35.618 -12.547 -25.306 1.00 80.25 102 VAL A O 1
ATOM 888 N N . THR A 1 103 ? -35.772 -11.050 -23.637 1.00 82.00 103 THR A N 1
ATOM 889 C CA . THR A 1 103 ? -37.146 -11.382 -23.263 1.00 82.00 103 THR A CA 1
ATOM 890 C C . THR A 1 103 ? -38.104 -10.311 -23.777 1.00 82.00 103 THR A C 1
ATOM 892 O O . THR A 1 103 ? -37.978 -9.129 -23.459 1.00 82.00 103 THR A O 1
ATOM 895 N N . GLU A 1 104 ? -39.073 -10.726 -24.591 1.00 78.75 104 GLU A N 1
ATOM 896 C CA . GLU A 1 104 ? -40.137 -9.865 -25.107 1.00 78.75 104 GLU A CA 1
ATOM 897 C C . GLU A 1 104 ? -41.452 -10.243 -24.407 1.00 78.75 104 GLU A C 1
ATOM 899 O O . GLU A 1 104 ? -41.932 -11.371 -24.531 1.00 78.75 104 GLU A O 1
ATOM 904 N N . GLU A 1 105 ? -42.021 -9.321 -23.629 1.00 78.12 105 GLU A N 1
ATOM 905 C CA . GLU A 1 105 ? -43.322 -9.505 -22.977 1.00 78.12 105 GLU A CA 1
ATOM 906 C C . GLU A 1 105 ? -44.400 -8.707 -23.717 1.00 78.12 105 GLU A C 1
ATOM 908 O O . GLU A 1 105 ? -44.301 -7.490 -23.889 1.00 78.12 105 GLU A O 1
ATOM 913 N N . VAL A 1 106 ? -45.467 -9.391 -24.139 1.00 73.94 106 VAL A N 1
ATOM 914 C CA . VAL A 1 106 ? -46.632 -8.753 -24.761 1.00 73.94 106 VAL A CA 1
ATOM 915 C C . VAL A 1 106 ? -47.501 -8.141 -23.664 1.00 73.94 106 VAL A C 1
ATOM 917 O O . VAL A 1 106 ? -48.218 -8.846 -22.955 1.00 73.94 106 VAL A O 1
ATOM 920 N N . VAL A 1 107 ? -47.457 -6.815 -23.537 1.00 68.06 107 VAL A N 1
ATOM 921 C CA . VAL A 1 107 ? -48.358 -6.071 -22.650 1.00 68.06 107 VAL A CA 1
ATOM 922 C C . VAL A 1 107 ? -49.723 -5.964 -23.325 1.00 68.06 107 VAL A C 1
ATOM 924 O O . VAL A 1 107 ? -49.911 -5.178 -24.254 1.00 68.06 107 VAL A O 1
ATOM 927 N N . SER A 1 108 ? -50.695 -6.748 -22.857 1.00 67.00 108 SER A N 1
ATOM 928 C CA . SER A 1 108 ? -52.098 -6.528 -23.203 1.00 67.00 108 SER A CA 1
ATOM 929 C C . SER A 1 108 ? -52.562 -5.234 -22.533 1.00 67.00 108 SER A C 1
ATOM 931 O O . SER A 1 108 ? -52.769 -5.199 -21.317 1.00 67.00 108 SER A O 1
ATOM 933 N N . PHE A 1 109 ? -52.714 -4.162 -23.309 1.00 61.94 109 PHE A N 1
ATOM 934 C CA . PHE A 1 109 ? -53.514 -3.027 -22.865 1.00 61.94 109 PHE A CA 1
ATOM 935 C C . PHE A 1 109 ? -54.953 -3.522 -22.744 1.00 61.94 109 PHE A C 1
ATOM 937 O O . PHE A 1 109 ? -55.515 -4.013 -23.717 1.00 61.94 109 PHE A O 1
ATOM 944 N N . GLY A 1 110 ? -55.488 -3.499 -21.522 1.00 58.50 110 GLY A N 1
ATOM 945 C CA . GLY A 1 110 ? -56.842 -3.956 -21.242 1.00 58.50 110 GLY A CA 1
ATOM 946 C C . GLY A 1 110 ? -57.838 -3.200 -22.109 1.00 58.50 110 GLY A C 1
ATOM 947 O O . GLY A 1 110 ? -57.964 -1.983 -21.973 1.00 58.50 110 GLY A O 1
ATOM 948 N N . ASP A 1 111 ? -58.509 -3.933 -22.993 1.00 49.12 111 ASP A N 1
ATOM 949 C CA . ASP A 1 111 ? -59.647 -3.425 -23.738 1.00 49.12 111 ASP A CA 1
ATOM 950 C C . ASP A 1 111 ? -60.756 -3.016 -22.762 1.00 49.12 111 ASP A C 1
ATOM 952 O O . ASP A 1 111 ? -61.138 -3.747 -21.845 1.00 49.12 111 ASP A O 1
ATOM 956 N N . GLU A 1 112 ? -61.237 -1.798 -22.986 1.00 57.50 112 GLU A N 1
ATOM 957 C CA . GLU A 1 112 ? -62.473 -1.233 -22.468 1.00 57.50 112 GLU A CA 1
ATOM 958 C C . GLU A 1 112 ? -63.689 -2.124 -22.792 1.00 57.50 112 GLU A C 1
ATOM 960 O O . GLU A 1 112 ? -63.721 -2.758 -23.850 1.00 57.50 112 GLU A O 1
ATOM 965 N N . GLN A 1 113 ? -64.726 -2.001 -21.944 1.00 41.22 113 GLN A N 1
ATOM 966 C CA . GLN A 1 113 ? -66.102 -2.559 -21.980 1.00 41.22 113 GLN A CA 1
ATOM 967 C C . GLN A 1 113 ? -66.282 -3.696 -20.953 1.00 41.22 113 GLN A C 1
ATOM 969 O O . GLN A 1 113 ? -65.569 -4.690 -20.992 1.00 41.22 113 GLN A O 1
ATOM 974 N N . GLU A 1 114 ? -67.169 -3.617 -19.957 1.00 37.78 114 GLU A N 1
ATOM 975 C CA . GLU A 1 114 ? -68.496 -2.981 -19.862 1.00 37.78 114 GLU A CA 1
ATOM 976 C C . GLU A 1 114 ? -68.860 -2.715 -18.384 1.00 37.78 114 GLU A C 1
ATOM 978 O O . GLU A 1 114 ? -68.425 -3.511 -17.516 1.00 37.78 114 GLU A O 1
#

Sequence (114 aa):
FLWRPRPPSLLPPEKEEEIARNLKKYSKKYEAEDQDVSLLLSEQDREKRRLLQEEWDGWVKEWKERHEEEKVYRQELRDGEASDEEEEYEAKEVEVEEILDVTEEVVSFGDEQE

Foldseek 3Di:
DDDDDDDDDPDDVVVVVVCVVCVVVVVVVVVVVVVVVVVVVVVVVVVVVVVVVVVVVVVVVVVVVVCVVCQVVVCVVVVNDNCVPDPPDDDDDDDDDDDPDDDDDDDPPDDDDD

Secondary structure (DSSP, 8-state):
--PPPPPPP-S-HHHHHHHHHHHHHHHHHHHHHHHHHHHHHHHHHHHHHHHHHHHHHHHHHHHHHHHHHTHHHHHHTTTT--GGG-----------------------------

Radius of gyration: 33.4 Å; chains: 1; bounding box: 94×21×76 Å

pLDDT: mean 84.74, std 11.55, range [37.78, 96.88]

InterPro domains:
  IPR011400 Eukaryotic translation initiation factor 3 subunit B [PTHR14068] (1-105)

Organism: NCBI:txid210225